Protein AF-A0A9E1K8V0-F1 (afdb_monomer_lite)

Radius of gyration: 12.75 Å; chains: 1; bounding box: 36×26×30 Å

Sequence (101 aa):
MRSSILVRNKGNHLLIDTSTDLRQQCLTNNITHINQVLYTHHHADHLHGIDELRSFNHFNNIVIPCYGNKDTIHEIKEKFNYIFSASTQVGGGLPRLALHI

Secondary structure (DSSP, 8-state):
----EEEEETTEEEEE---TTHHHHHHHTT-----EEE-S---HHHHTTGGGHHHHHHHHT-PEEEE--HHHHHHHHHHTHHHH-TTS-SSS----EEEE-

pLDDT: mean 92.22, std 9.75, range [55.0, 98.56]

Foldseek 3Di:
DFDKDWDDDDLATEIEFQAPCNVVVCVVVVPQEHAEYEYAAQDRRRYVNQQVLLNNCVVVVDAHEYEYDPRRLVSCCVVVVLLVDPPRDDDDRRHRYDYDD

Structure (mmCIF, N/CA/C/O backbone):
data_AF-A0A9E1K8V0-F1
#
_entry.id   AF-A0A9E1K8V0-F1
#
loop_
_atom_site.group_PDB
_atom_site.id
_atom_site.type_symbol
_atom_site.label_atom_id
_atom_site.label_alt_id
_atom_site.label_comp_id
_atom_site.label_asym_id
_atom_site.label_entity_id
_atom_site.label_seq_id
_atom_site.pdbx_PDB_ins_code
_atom_site.Cartn_x
_atom_site.Cartn_y
_atom_site.Cartn_z
_atom_site.occupancy
_atom_site.B_iso_or_equiv
_atom_site.auth_seq_id
_atom_site.auth_comp_id
_atom_site.auth_asym_id
_atom_site.auth_atom_id
_atom_site.pdbx_PDB_model_num
ATOM 1 N N . MET A 1 1 ? -9.727 14.526 0.901 1.00 60.16 1 MET A N 1
ATOM 2 C CA . MET A 1 1 ? -9.287 13.155 1.205 1.00 60.16 1 MET A CA 1
ATOM 3 C C . MET A 1 1 ? -9.363 12.363 -0.084 1.00 60.16 1 MET A C 1
ATOM 5 O O . MET A 1 1 ? -10.392 12.447 -0.750 1.00 60.16 1 MET A O 1
ATOM 9 N N . ARG A 1 2 ? -8.279 11.712 -0.492 1.00 82.75 2 ARG A N 1
ATOM 10 C CA . ARG A 1 2 ? -8.239 10.876 -1.699 1.00 82.75 2 ARG A CA 1
ATOM 11 C C . ARG A 1 2 ? -8.959 9.545 -1.459 1.00 82.75 2 ARG A C 1
ATOM 13 O O . ARG A 1 2 ? -9.158 9.134 -0.314 1.00 82.75 2 ARG A O 1
ATOM 20 N N . SER A 1 3 ? -9.418 8.922 -2.542 1.00 81.62 3 SER A N 1
ATOM 21 C CA . SER A 1 3 ? -10.312 7.764 -2.475 1.00 81.62 3 SER A CA 1
ATOM 22 C C . SER A 1 3 ? -9.562 6.499 -2.061 1.00 81.62 3 SER A C 1
ATOM 24 O O . SER A 1 3 ? -8.548 6.154 -2.657 1.00 81.62 3 SER A O 1
ATOM 26 N N . SER A 1 4 ? -10.089 5.807 -1.055 1.00 88.56 4 SER A N 1
ATOM 27 C CA . SER A 1 4 ? -9.781 4.412 -0.741 1.00 88.56 4 SER A CA 1
ATOM 28 C C . SER A 1 4 ? -11.022 3.766 -0.129 1.00 88.56 4 SER A C 1
ATOM 30 O O . SER A 1 4 ? -11.897 4.455 0.410 1.00 88.56 4 SER A O 1
ATOM 32 N N . ILE A 1 5 ? -11.128 2.443 -0.229 1.00 95.19 5 ILE A N 1
ATOM 33 C CA . ILE A 1 5 ? -12.256 1.692 0.335 1.00 95.19 5 ILE A CA 1
ATOM 34 C C . ILE A 1 5 ? -11.714 0.498 1.111 1.00 95.19 5 ILE A C 1
ATOM 36 O O . ILE A 1 5 ? -10.922 -0.272 0.585 1.00 95.19 5 ILE A O 1
ATOM 40 N N . LEU A 1 6 ? -12.181 0.298 2.346 1.00 97.06 6 LEU A N 1
ATOM 41 C CA . LEU A 1 6 ? -11.930 -0.937 3.089 1.00 97.06 6 LEU A CA 1
ATOM 42 C C . LEU A 1 6 ? -13.179 -1.823 3.070 1.00 97.06 6 LEU A C 1
ATOM 44 O O . LEU A 1 6 ? -14.189 -1.497 3.697 1.00 97.06 6 LEU A O 1
ATOM 48 N N . VAL A 1 7 ? -13.083 -2.979 2.417 1.00 97.06 7 VAL A N 1
ATOM 49 C CA . VAL A 1 7 ? -14.118 -4.019 2.429 1.00 97.06 7 VAL A CA 1
ATOM 50 C C . VAL A 1 7 ? -13.761 -5.077 3.471 1.00 97.06 7 VAL A C 1
ATOM 52 O O . VAL A 1 7 ? -12.648 -5.603 3.488 1.00 97.06 7 VAL A O 1
ATOM 55 N N . ARG A 1 8 ? -14.715 -5.400 4.352 1.00 96.12 8 ARG A N 1
ATOM 56 C CA . ARG A 1 8 ? -14.531 -6.360 5.449 1.00 96.12 8 ARG A CA 1
ATOM 57 C C . ARG A 1 8 ? -15.480 -7.543 5.308 1.00 96.12 8 ARG A C 1
ATOM 59 O O . ARG A 1 8 ? -16.688 -7.351 5.213 1.00 96.12 8 ARG A O 1
ATOM 66 N N . ASN A 1 9 ? -14.943 -8.762 5.342 1.00 93.12 9 ASN A N 1
ATOM 67 C CA . ASN A 1 9 ? -15.740 -9.989 5.340 1.00 93.12 9 ASN A CA 1
ATOM 68 C C . ASN A 1 9 ? -15.025 -11.130 6.077 1.00 93.12 9 ASN A C 1
ATOM 70 O O . ASN A 1 9 ? -13.997 -11.611 5.607 1.00 93.12 9 ASN A O 1
ATOM 74 N N . LYS A 1 10 ? -15.588 -11.596 7.202 1.00 88.69 10 LYS A N 1
ATOM 75 C CA . LYS A 1 10 ? -15.122 -12.780 7.958 1.00 88.69 10 LYS A CA 1
ATOM 76 C C . LYS A 1 10 ? -13.589 -12.863 8.098 1.00 88.69 10 LYS A C 1
ATOM 78 O O . LYS A 1 10 ? -12.969 -13.820 7.650 1.00 88.69 10 LYS A O 1
ATOM 83 N N . GLY A 1 11 ? -12.975 -11.830 8.679 1.00 88.19 11 GLY A N 1
ATOM 84 C CA . GLY A 1 11 ? -11.519 -11.759 8.880 1.00 88.19 11 GLY A CA 1
ATOM 85 C C . GLY A 1 11 ? -10.709 -11.330 7.649 1.00 88.19 11 GLY A C 1
ATOM 86 O O . GLY A 1 11 ? -9.512 -11.085 7.765 1.00 88.19 11 GLY A O 1
ATOM 87 N N . ASN A 1 12 ? -11.337 -11.160 6.483 1.00 93.62 12 ASN A N 1
ATOM 88 C CA . ASN A 1 12 ? -10.716 -10.542 5.312 1.00 93.62 12 ASN A CA 1
ATOM 89 C C . ASN A 1 12 ? -10.922 -9.031 5.336 1.00 93.62 12 ASN A C 1
ATOM 91 O O . ASN A 1 12 ? -12.038 -8.555 5.550 1.00 93.62 12 ASN A O 1
ATOM 95 N N . HIS A 1 13 ? -9.834 -8.300 5.121 1.00 97.12 13 HIS A N 1
ATOM 96 C CA . HIS A 1 13 ? -9.755 -6.848 5.140 1.00 97.12 13 HIS A CA 1
ATOM 97 C C . HIS A 1 13 ? -9.052 -6.411 3.856 1.00 97.12 13 HIS A C 1
ATOM 99 O O . HIS A 1 13 ? -7.825 -6.283 3.817 1.00 97.12 13 HIS A O 1
ATOM 105 N N . LEU A 1 14 ? -9.856 -6.238 2.807 1.00 97.69 14 LEU A N 1
ATOM 106 C CA . LEU A 1 14 ? -9.399 -5.825 1.489 1.00 97.69 14 LEU A CA 1
ATOM 107 C C . LEU A 1 14 ? -9.417 -4.302 1.411 1.00 97.69 14 LEU A C 1
ATOM 10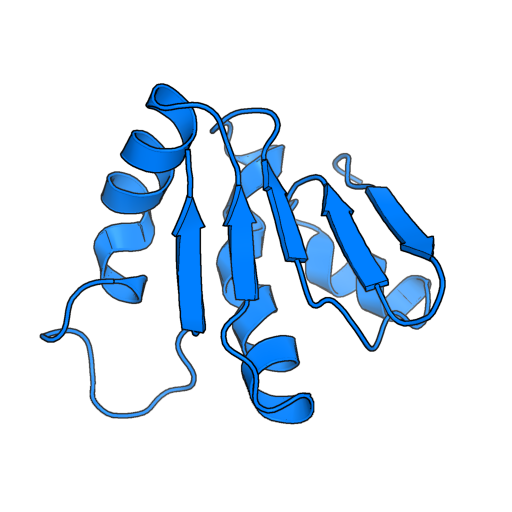9 O O . LEU A 1 14 ? -10.488 -3.691 1.451 1.00 97.69 14 LEU A O 1
ATOM 113 N N . LEU A 1 15 ? -8.238 -3.704 1.292 1.00 98.12 15 LEU A N 1
ATOM 114 C CA . LEU A 1 15 ? -8.097 -2.293 0.962 1.00 98.12 15 LEU A CA 1
ATOM 115 C C . LEU A 1 15 ? -8.122 -2.127 -0.561 1.00 98.12 15 LEU A C 1
ATOM 117 O O . LEU A 1 15 ? -7.405 -2.823 -1.271 1.00 98.12 15 LEU A O 1
ATOM 121 N N . ILE A 1 16 ? -8.922 -1.196 -1.058 1.00 98.06 16 ILE A N 1
ATOM 122 C CA . ILE A 1 16 ? -8.891 -0.739 -2.444 1.00 98.06 16 ILE A CA 1
ATOM 123 C C . ILE A 1 16 ? -8.128 0.582 -2.462 1.00 98.06 16 ILE A C 1
ATOM 125 O O . ILE A 1 16 ? -8.596 1.547 -1.854 1.00 98.06 16 ILE A O 1
ATOM 129 N N . ASP A 1 17 ? -6.990 0.586 -3.158 1.00 97.75 17 ASP A N 1
ATOM 130 C CA . ASP A 1 17 ? -6.020 1.680 -3.288 1.00 97.75 17 ASP A CA 1
ATOM 131 C C . ASP A 1 17 ? -5.349 2.144 -1.975 1.00 97.75 17 ASP A C 1
ATOM 133 O O . ASP A 1 17 ? -5.971 2.334 -0.928 1.00 97.75 17 ASP A O 1
ATOM 137 N N . THR A 1 18 ? -4.036 2.381 -2.030 1.00 97.19 18 THR A N 1
ATOM 138 C CA . THR A 1 18 ? -3.248 2.962 -0.930 1.00 97.19 18 THR A CA 1
ATOM 139 C C . THR A 1 18 ? -3.078 4.458 -1.148 1.00 97.19 18 THR A C 1
ATOM 141 O O . THR A 1 18 ? -2.026 4.923 -1.594 1.00 97.19 18 THR A O 1
ATOM 144 N N . SER A 1 19 ? -4.134 5.217 -0.848 1.00 94.00 19 SER A N 1
ATOM 145 C CA . SER A 1 19 ? -4.139 6.669 -1.047 1.00 94.00 19 SER A CA 1
ATOM 146 C C . SER A 1 19 ? -3.046 7.384 -0.243 1.00 94.00 19 SER A C 1
ATOM 148 O O . SER A 1 19 ? -2.616 6.899 0.804 1.00 94.00 19 SER A O 1
ATOM 150 N N . THR A 1 20 ? -2.640 8.584 -0.669 1.00 93.94 20 THR A N 1
ATOM 151 C CA . THR A 1 20 ? -1.687 9.428 0.087 1.00 93.94 20 THR A CA 1
ATOM 152 C C . THR A 1 20 ? -2.139 9.723 1.517 1.00 93.94 20 THR A C 1
ATOM 154 O O . THR A 1 20 ? -1.316 10.000 2.384 1.00 93.94 20 THR A O 1
ATOM 157 N N . ASP A 1 21 ? -3.444 9.645 1.773 1.00 94.75 21 ASP A N 1
ATOM 158 C CA . ASP A 1 21 ? -4.038 9.960 3.066 1.00 94.75 21 ASP A CA 1
ATOM 159 C C . ASP A 1 21 ? -4.183 8.710 3.954 1.00 94.75 21 ASP A C 1
ATOM 161 O O . ASP A 1 21 ? -4.695 8.835 5.069 1.00 94.75 21 ASP A O 1
ATOM 165 N N . LEU A 1 22 ? -3.759 7.516 3.491 1.00 95.75 22 LEU A N 1
ATOM 166 C CA . LEU A 1 22 ? -4.057 6.195 4.080 1.00 95.75 22 LEU A CA 1
ATOM 167 C C . LEU A 1 22 ? -3.900 6.163 5.604 1.00 95.75 22 LEU A C 1
ATOM 169 O O . LEU A 1 22 ? -4.807 5.725 6.312 1.00 95.75 22 LEU A O 1
ATOM 173 N N . ARG A 1 23 ? -2.788 6.694 6.122 1.00 95.25 23 ARG A N 1
ATOM 174 C CA . ARG A 1 23 ? -2.532 6.789 7.565 1.00 95.25 23 ARG A CA 1
ATOM 175 C C . ARG A 1 23 ? -3.667 7.489 8.306 1.00 95.25 23 ARG A C 1
ATOM 177 O O . ARG A 1 23 ? -4.186 6.962 9.289 1.00 95.25 23 ARG A O 1
ATOM 184 N N . GLN A 1 24 ? -4.050 8.675 7.841 1.00 96.06 24 GLN A N 1
ATOM 185 C CA . GLN A 1 24 ? -5.115 9.459 8.452 1.00 96.06 24 GLN A CA 1
ATOM 186 C C . GLN A 1 24 ? -6.454 8.727 8.338 1.00 96.06 24 GLN A C 1
ATOM 188 O O . GLN A 1 24 ? -7.189 8.668 9.320 1.00 96.06 24 GLN A O 1
ATOM 193 N N . GLN A 1 25 ? -6.750 8.105 7.189 1.00 95.19 25 GLN A N 1
ATOM 194 C CA . GLN A 1 25 ? -7.994 7.341 7.008 1.00 95.19 25 GLN A CA 1
ATOM 195 C C . GLN A 1 25 ? -8.076 6.184 8.007 1.00 95.19 25 GLN A C 1
ATOM 197 O O . GLN A 1 25 ? -9.121 5.990 8.630 1.00 95.19 25 GLN A O 1
ATOM 202 N N . CYS A 1 26 ? -6.973 5.460 8.207 1.00 96.19 26 CYS A N 1
ATOM 203 C CA . CYS A 1 26 ? -6.902 4.356 9.155 1.00 96.19 26 CYS A CA 1
ATOM 204 C C . CYS A 1 26 ? -7.064 4.820 10.603 1.00 96.19 26 CYS A C 1
ATOM 206 O O . CYS A 1 26 ? -7.849 4.223 11.338 1.00 96.19 26 CYS A O 1
ATOM 208 N N . LEU A 1 27 ? -6.385 5.902 11.001 1.00 95.62 27 LEU A N 1
ATOM 209 C CA . LEU A 1 27 ? -6.493 6.459 12.352 1.00 95.62 27 LEU A CA 1
ATOM 210 C C . LEU A 1 27 ? -7.910 6.964 12.647 1.00 95.62 27 LEU A C 1
ATOM 212 O O . LEU A 1 27 ? -8.479 6.618 13.676 1.00 95.62 27 LEU A O 1
ATOM 216 N N . THR A 1 28 ? -8.512 7.726 11.731 1.00 96.81 28 THR A N 1
ATOM 217 C CA . THR A 1 28 ? -9.871 8.261 11.905 1.00 96.81 28 THR A CA 1
ATOM 218 C C . THR A 1 28 ? -10.929 7.157 11.986 1.00 96.81 28 THR A C 1
ATOM 220 O O . THR A 1 28 ? -11.912 7.309 12.706 1.00 96.81 28 THR A O 1
ATOM 223 N N . ASN A 1 29 ? -10.735 6.038 11.282 1.00 95.62 29 ASN A N 1
ATOM 224 C CA . ASN A 1 29 ? -11.705 4.938 11.227 1.00 95.62 29 ASN A CA 1
ATOM 225 C C . ASN A 1 29 ? -11.345 3.742 12.124 1.00 95.62 29 ASN A C 1
ATOM 227 O O . ASN A 1 29 ? -11.979 2.690 12.012 1.00 95.62 29 ASN A O 1
ATOM 231 N N . ASN A 1 30 ? -10.339 3.876 12.997 1.00 95.38 30 ASN A N 1
ATOM 232 C CA . ASN A 1 30 ? -9.831 2.801 13.858 1.00 95.38 30 ASN A CA 1
ATOM 233 C C . ASN A 1 30 ? -9.526 1.498 13.084 1.00 95.38 30 ASN A C 1
ATOM 235 O O . ASN A 1 30 ? -9.841 0.392 13.531 1.00 95.38 30 ASN A O 1
ATOM 239 N N . ILE A 1 31 ? -8.938 1.619 11.891 1.00 95.69 31 ILE A N 1
ATOM 240 C CA . ILE A 1 31 ? -8.555 0.475 11.057 1.00 95.69 31 ILE A CA 1
ATOM 241 C C . ILE A 1 31 ? -7.203 -0.045 11.538 1.00 95.69 31 ILE A C 1
ATOM 243 O O . ILE A 1 31 ? -6.172 0.594 11.351 1.00 95.69 31 ILE A O 1
ATOM 247 N N . THR A 1 32 ? -7.213 -1.237 12.127 1.00 94.25 32 THR A N 1
ATOM 248 C CA . THR A 1 32 ? -6.013 -1.904 12.660 1.00 94.25 32 THR A CA 1
ATOM 249 C C . THR A 1 32 ? -5.575 -3.111 11.833 1.00 94.25 32 THR A C 1
ATOM 251 O O . THR A 1 32 ? -4.482 -3.631 12.026 1.00 94.25 32 THR A O 1
ATOM 254 N N . HIS A 1 33 ? -6.405 -3.549 10.884 1.00 94.94 33 HIS A N 1
ATOM 255 C CA . HIS A 1 33 ? -6.166 -4.748 10.086 1.00 94.94 33 HIS A CA 1
ATOM 256 C C . HIS A 1 33 ? -6.436 -4.481 8.608 1.00 94.94 33 HIS A C 1
ATOM 258 O O . HIS A 1 33 ? -7.526 -4.038 8.237 1.00 94.94 33 HIS A O 1
ATOM 264 N N . ILE A 1 34 ? -5.435 -4.800 7.790 1.00 97.00 34 ILE A N 1
ATOM 265 C CA . ILE A 1 34 ? -5.467 -4.878 6.330 1.00 97.00 34 ILE A CA 1
ATOM 266 C C . ILE A 1 34 ? -4.634 -6.104 5.980 1.00 97.00 34 ILE A C 1
ATOM 268 O O . ILE A 1 34 ? -3.513 -6.234 6.474 1.00 97.00 34 ILE A O 1
ATOM 272 N N . ASN A 1 35 ? -5.191 -7.018 5.191 1.00 96.06 35 ASN A N 1
ATOM 273 C CA . ASN A 1 35 ? -4.492 -8.245 4.811 1.00 96.06 35 ASN A CA 1
ATOM 274 C C . ASN A 1 35 ? -4.441 -8.486 3.309 1.00 96.06 35 ASN A C 1
ATOM 276 O O . ASN A 1 35 ? -3.752 -9.409 2.899 1.00 96.06 35 ASN A O 1
ATOM 280 N N . GLN A 1 36 ? -5.118 -7.670 2.501 1.00 97.88 36 GLN A N 1
ATOM 281 C CA . GLN A 1 36 ? -5.052 -7.715 1.042 1.00 97.88 36 GLN A CA 1
ATOM 282 C C . GLN A 1 36 ? -5.233 -6.301 0.486 1.00 97.88 36 GLN A C 1
ATOM 284 O O . GLN A 1 36 ? -5.933 -5.485 1.095 1.00 97.88 36 GLN A O 1
ATOM 289 N N . VAL A 1 37 ? -4.637 -6.023 -0.672 1.00 98.38 37 VAL A N 1
ATOM 290 C CA . VAL A 1 37 ? -4.803 -4.749 -1.383 1.00 98.38 37 VAL A CA 1
ATOM 291 C C . VAL A 1 37 ? -5.187 -5.008 -2.832 1.00 98.38 37 VAL A C 1
ATOM 293 O O . VAL A 1 37 ? -4.569 -5.839 -3.488 1.00 98.38 37 VAL A O 1
ATOM 296 N N . LEU A 1 38 ? -6.176 -4.284 -3.342 1.00 98.38 38 LEU A N 1
ATOM 297 C CA . LEU A 1 38 ? -6.517 -4.227 -4.759 1.00 98.38 38 LEU A CA 1
ATOM 298 C C . LEU A 1 38 ? -6.264 -2.810 -5.271 1.00 98.38 38 LEU A C 1
ATOM 300 O O . LEU A 1 38 ? -6.838 -1.855 -4.754 1.00 98.38 38 LEU A O 1
ATOM 304 N N . TYR A 1 39 ? -5.430 -2.684 -6.294 1.00 98.19 39 TYR A N 1
ATOM 305 C CA . TYR A 1 39 ? -5.169 -1.423 -6.970 1.00 98.19 39 TYR A CA 1
ATOM 306 C C . TYR A 1 39 ? -6.056 -1.272 -8.198 1.00 98.19 39 TYR A C 1
ATOM 308 O O . TYR A 1 39 ? -6.126 -2.166 -9.044 1.00 98.19 39 TYR A O 1
ATOM 316 N N . THR A 1 40 ? -6.709 -0.119 -8.310 1.00 97.12 40 THR A N 1
ATOM 317 C CA . THR A 1 40 ? -7.532 0.224 -9.472 1.00 97.12 40 THR A CA 1
ATOM 318 C C . THR A 1 40 ? -6.668 0.671 -10.651 1.00 97.12 40 THR A C 1
ATOM 320 O O . THR A 1 40 ? -6.889 0.222 -11.774 1.00 97.12 40 THR A O 1
ATOM 323 N N . HIS A 1 41 ? -5.681 1.537 -10.398 1.00 96.44 41 HIS A N 1
ATOM 324 C CA . HIS A 1 41 ? -4.695 2.031 -11.363 1.00 96.44 41 HIS A CA 1
ATOM 325 C C . HIS A 1 41 ? -3.487 2.676 -10.648 1.00 96.44 41 HIS A C 1
ATOM 327 O O . HIS A 1 41 ? -3.488 2.850 -9.433 1.00 96.44 41 HIS A O 1
ATOM 333 N N . HIS A 1 42 ? -2.439 3.042 -11.393 1.00 95.00 42 HIS A N 1
ATOM 334 C CA . HIS A 1 42 ? -1.125 3.441 -10.855 1.00 95.00 42 HIS A CA 1
ATOM 335 C C . HIS A 1 42 ? -0.923 4.952 -10.622 1.00 95.00 42 HIS A C 1
ATOM 337 O O . HIS A 1 42 ? 0.221 5.419 -10.519 1.00 95.00 42 HIS A O 1
ATOM 343 N N . HIS A 1 43 ? -1.998 5.742 -10.586 1.00 95.56 43 HIS A N 1
ATOM 344 C CA . HIS A 1 43 ? -1.885 7.171 -10.301 1.00 95.56 43 HIS A CA 1
ATOM 345 C C . HIS A 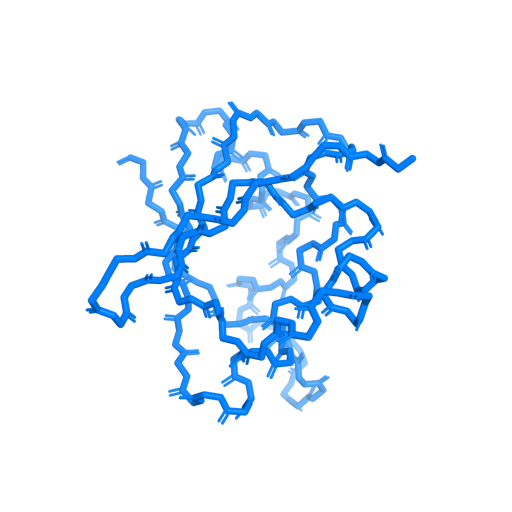1 43 ? -1.485 7.422 -8.845 1.00 95.56 43 HIS A C 1
ATOM 347 O O . HIS A 1 43 ? -1.804 6.657 -7.934 1.00 95.56 43 HIS A O 1
ATOM 353 N N . ALA A 1 44 ? -0.765 8.524 -8.633 1.00 92.31 44 ALA A N 1
ATOM 354 C CA . ALA A 1 44 ? -0.141 8.842 -7.355 1.00 92.31 44 ALA A CA 1
ATOM 355 C C . ALA A 1 44 ? -1.136 8.877 -6.186 1.00 92.31 44 ALA A C 1
ATOM 357 O O . ALA A 1 44 ? -0.835 8.392 -5.097 1.00 92.31 44 ALA A O 1
ATOM 358 N N . ASP A 1 45 ? -2.340 9.396 -6.408 1.00 92.12 45 ASP A N 1
ATOM 359 C CA . ASP A 1 45 ? -3.371 9.523 -5.384 1.00 92.12 45 ASP A CA 1
ATOM 360 C C . ASP A 1 45 ? -4.027 8.202 -4.966 1.00 92.12 45 ASP A C 1
ATOM 362 O O . ASP A 1 45 ? -4.664 8.167 -3.914 1.00 92.12 45 ASP A O 1
ATOM 366 N N . HIS A 1 46 ? -3.803 7.125 -5.721 1.00 94.50 46 HIS A N 1
ATOM 367 C CA . HIS A 1 46 ? -4.245 5.761 -5.415 1.00 94.50 46 HIS A CA 1
ATOM 368 C C . HIS A 1 46 ? -3.117 4.869 -4.875 1.00 94.50 46 HIS A C 1
ATOM 370 O O . HIS A 1 46 ? -3.374 3.775 -4.376 1.00 94.50 46 HIS A O 1
ATOM 376 N N . LEU A 1 47 ? -1.864 5.319 -4.972 1.00 94.56 47 LEU A N 1
ATOM 377 C CA . LEU A 1 47 ? -0.706 4.449 -4.785 1.00 94.56 47 LEU A CA 1
ATOM 378 C C . LEU A 1 47 ? 0.314 4.961 -3.759 1.00 94.56 47 LEU A C 1
ATOM 380 O O . LEU A 1 47 ? 0.906 4.160 -3.043 1.00 94.56 47 LEU A O 1
ATOM 384 N N . HIS A 1 48 ? 0.523 6.271 -3.631 1.00 95.12 48 HIS A N 1
ATOM 385 C CA . HIS A 1 48 ? 1.656 6.817 -2.867 1.00 95.12 48 HIS A CA 1
ATOM 386 C C . HIS A 1 48 ? 1.562 6.654 -1.337 1.00 95.12 48 HIS A C 1
ATOM 388 O O . HIS A 1 48 ? 2.492 7.029 -0.632 1.00 95.12 48 HIS A O 1
ATOM 394 N N . GLY A 1 49 ? 0.484 6.075 -0.801 1.00 95.88 49 GLY A N 1
ATOM 395 C CA . GLY A 1 49 ? 0.410 5.629 0.594 1.00 95.88 49 GLY A CA 1
ATOM 396 C C . GLY A 1 49 ? 0.951 4.219 0.846 1.00 95.88 49 GLY A C 1
ATOM 397 O O . GLY A 1 49 ? 0.819 3.725 1.964 1.00 95.88 49 GLY A O 1
ATOM 398 N N . ILE A 1 50 ? 1.510 3.543 -0.165 1.00 96.69 50 ILE A N 1
ATOM 399 C CA . ILE A 1 50 ? 1.932 2.131 -0.100 1.00 96.69 50 ILE A CA 1
ATOM 400 C C . ILE A 1 50 ? 2.893 1.824 1.058 1.00 96.69 50 ILE A C 1
ATOM 402 O O . ILE A 1 50 ? 2.797 0.756 1.662 1.00 96.69 50 ILE A O 1
ATOM 406 N N . ASP A 1 51 ? 3.756 2.768 1.443 1.00 95.56 51 ASP A N 1
ATOM 407 C CA . ASP A 1 51 ? 4.674 2.583 2.568 1.00 95.56 51 ASP A CA 1
ATOM 408 C C . ASP A 1 51 ? 3.954 2.372 3.899 1.00 95.56 51 ASP A C 1
ATOM 410 O O . ASP A 1 51 ? 4.486 1.698 4.783 1.00 95.56 51 ASP A O 1
ATOM 414 N N . GLU A 1 52 ? 2.745 2.910 4.080 1.00 95.69 52 GLU A N 1
ATOM 415 C CA . GLU A 1 52 ? 1.982 2.748 5.324 1.00 95.69 52 GLU A CA 1
ATOM 416 C C . GLU A 1 52 ? 1.569 1.285 5.566 1.00 95.69 52 GLU A C 1
ATOM 418 O O . GLU A 1 52 ? 1.302 0.898 6.707 1.00 95.69 52 GLU A O 1
ATOM 423 N N . LEU A 1 53 ? 1.616 0.428 4.534 1.00 96.62 53 LEU A N 1
ATOM 424 C CA . LEU A 1 53 ? 1.392 -1.013 4.673 1.00 96.62 53 LEU A CA 1
ATOM 425 C C . LEU A 1 53 ? 2.411 -1.689 5.603 1.00 96.62 53 LEU A C 1
ATOM 427 O O . LEU A 1 53 ? 2.069 -2.681 6.252 1.00 96.62 53 LEU A O 1
ATOM 431 N N . ARG A 1 54 ? 3.612 -1.113 5.769 1.00 94.88 54 ARG A N 1
ATOM 432 C CA . ARG A 1 54 ? 4.654 -1.641 6.667 1.00 94.88 54 ARG A CA 1
ATOM 433 C C . ARG A 1 54 ? 4.180 -1.833 8.105 1.00 94.88 54 ARG A C 1
ATOM 435 O O . ARG A 1 54 ? 4.574 -2.792 8.766 1.00 94.88 54 ARG A O 1
ATOM 442 N N . SER A 1 55 ? 3.315 -0.943 8.599 1.00 94.06 55 SER A N 1
ATOM 443 C CA . SER A 1 55 ? 2.782 -1.039 9.959 1.00 94.06 55 SER A CA 1
ATOM 444 C C . SER A 1 55 ? 1.874 -2.256 10.100 1.00 94.06 55 SER A C 1
ATOM 446 O O . SER A 1 55 ? 2.004 -3.004 11.065 1.00 94.06 55 SER A O 1
ATOM 448 N N . PHE A 1 56 ? 1.022 -2.517 9.108 1.00 95.56 56 PHE A N 1
ATOM 449 C CA . PHE A 1 56 ? 0.183 -3.714 9.085 1.00 95.56 56 PHE A CA 1
ATOM 450 C C . PHE A 1 56 ? 1.022 -4.984 8.922 1.00 95.56 56 PHE A C 1
ATOM 452 O O . PHE A 1 56 ? 0.754 -5.972 9.602 1.00 95.56 56 PHE A O 1
ATOM 459 N N . ASN A 1 57 ? 2.078 -4.952 8.100 1.00 94.69 57 ASN A N 1
ATOM 460 C CA . ASN A 1 57 ? 3.027 -6.061 8.013 1.00 94.69 57 ASN A CA 1
ATOM 461 C C . ASN A 1 57 ? 3.656 -6.380 9.374 1.00 94.69 57 ASN A C 1
ATOM 463 O O . ASN A 1 57 ? 3.761 -7.551 9.729 1.00 94.69 57 ASN A O 1
ATOM 467 N N . HIS A 1 58 ? 4.071 -5.353 10.123 1.00 92.62 58 HIS A N 1
ATOM 468 C CA . HIS A 1 58 ? 4.725 -5.509 11.420 1.00 92.62 58 HIS A CA 1
ATOM 469 C C . HIS A 1 58 ? 3.767 -6.030 12.497 1.00 92.62 58 HIS A C 1
ATOM 471 O O . HIS A 1 58 ? 4.050 -7.053 13.112 1.00 92.62 58 HIS A O 1
ATOM 477 N N . PHE A 1 59 ? 2.623 -5.368 12.698 1.00 91.75 59 PHE A N 1
ATOM 478 C CA . PHE A 1 59 ? 1.686 -5.730 13.767 1.00 91.75 59 PHE A CA 1
ATOM 479 C C . PHE A 1 59 ? 0.966 -7.055 13.512 1.00 91.75 59 PHE A C 1
ATOM 481 O O . PHE A 1 59 ? 0.723 -7.801 14.456 1.00 91.75 59 PHE A O 1
ATOM 488 N N . ASN A 1 60 ? 0.667 -7.373 12.249 1.00 91.00 60 ASN A N 1
ATOM 489 C CA . ASN A 1 60 ? -0.065 -8.593 11.907 1.00 91.00 60 ASN A CA 1
ATOM 490 C C . ASN A 1 60 ? 0.872 -9.746 11.509 1.00 91.00 60 ASN A C 1
ATOM 492 O O . ASN A 1 60 ? 0.409 -10.864 11.314 1.00 91.00 60 ASN A O 1
ATOM 496 N N . ASN A 1 61 ? 2.181 -9.487 11.386 1.00 92.62 61 ASN A N 1
ATOM 497 C CA . ASN A 1 61 ? 3.205 -10.434 10.937 1.00 92.62 61 ASN A CA 1
ATOM 498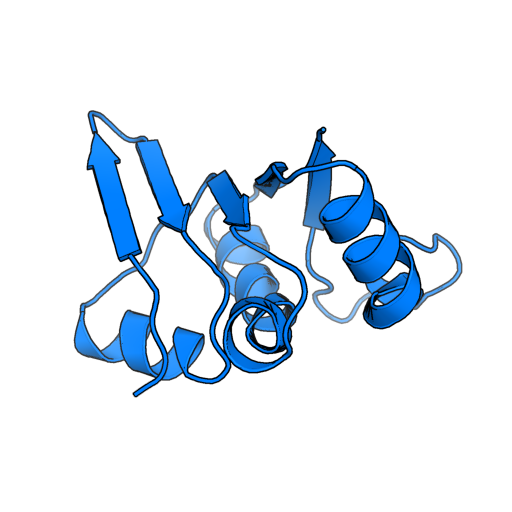 C C . ASN A 1 61 ? 2.846 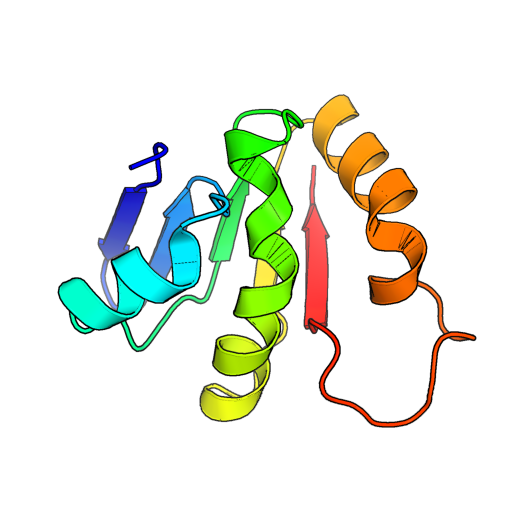-11.169 9.628 1.00 92.62 61 ASN A C 1
ATOM 500 O O . ASN A 1 61 ? 2.981 -12.388 9.513 1.00 92.62 61 ASN A O 1
ATOM 504 N N . ILE A 1 62 ? 2.397 -10.415 8.624 1.00 94.19 62 ILE A N 1
ATOM 505 C CA . ILE A 1 62 ? 1.972 -10.945 7.320 1.00 94.19 62 ILE A CA 1
ATOM 506 C C . ILE A 1 62 ? 2.748 -10.322 6.160 1.00 94.19 62 ILE A C 1
ATOM 508 O O . ILE A 1 62 ? 3.210 -9.180 6.233 1.00 94.19 62 ILE A O 1
ATOM 512 N N . VAL A 1 63 ? 2.827 -11.066 5.056 1.00 96.00 63 VAL A N 1
ATOM 513 C CA . VAL A 1 63 ? 3.076 -10.512 3.719 1.00 96.00 63 VAL A CA 1
ATOM 514 C C . VAL A 1 63 ? 1.715 -10.180 3.116 1.00 96.00 63 VAL A C 1
ATOM 516 O O . VAL A 1 63 ? 0.832 -11.034 3.113 1.00 96.00 63 VAL A O 1
ATOM 519 N N . ILE A 1 64 ? 1.525 -8.949 2.647 1.00 97.88 64 ILE A N 1
ATOM 520 C CA . ILE A 1 64 ? 0.239 -8.498 2.105 1.00 97.88 64 ILE A CA 1
ATOM 521 C C . ILE A 1 64 ? 0.229 -8.759 0.591 1.00 97.88 64 ILE A C 1
ATOM 523 O O . ILE A 1 64 ? 1.057 -8.180 -0.115 1.00 97.88 64 ILE A O 1
ATOM 527 N N . PRO A 1 65 ? -0.664 -9.616 0.063 1.00 98.12 65 PRO A N 1
ATOM 528 C CA . PRO A 1 65 ? -0.880 -9.721 -1.371 1.00 98.12 65 PRO A CA 1
ATOM 529 C C . PRO A 1 65 ? -1.528 -8.441 -1.915 1.00 98.12 65 PRO A C 1
ATOM 531 O O . PRO A 1 65 ? -2.518 -7.935 -1.376 1.00 98.12 65 PRO A O 1
ATOM 534 N N . CYS A 1 66 ? -0.959 -7.943 -3.004 1.00 98.38 66 CYS A N 1
ATOM 535 C CA . CYS A 1 66 ? -1.383 -6.770 -3.747 1.00 98.38 66 CYS A CA 1
ATOM 536 C C . CYS A 1 66 ? -1.759 -7.194 -5.166 1.00 98.38 66 CYS A C 1
ATOM 538 O O . CYS A 1 66 ? -0.927 -7.734 -5.895 1.00 98.38 66 CYS A O 1
ATOM 540 N N . TYR A 1 67 ? -2.998 -6.924 -5.550 1.00 98.56 67 TYR A N 1
ATOM 541 C CA . TYR A 1 67 ? -3.568 -7.272 -6.844 1.00 98.56 67 TYR A CA 1
ATOM 542 C C . TYR A 1 67 ? -3.736 -6.021 -7.701 1.00 98.56 67 TYR A C 1
ATOM 544 O O . TYR A 1 67 ? -4.022 -4.942 -7.183 1.00 98.56 67 TYR A O 1
ATOM 552 N N . GLY A 1 68 ? -3.602 -6.160 -9.012 1.00 98.25 68 GLY A N 1
ATOM 553 C CA . GLY A 1 68 ? -3.851 -5.090 -9.971 1.00 98.25 68 GLY A CA 1
ATOM 554 C C . GLY A 1 68 ? -3.648 -5.598 -11.390 1.00 98.25 68 GLY A C 1
ATOM 555 O O . GLY A 1 68 ? -3.092 -6.670 -11.595 1.00 98.25 68 GLY A O 1
ATOM 556 N N . ASN A 1 69 ? -4.071 -4.833 -12.395 1.00 98.25 69 ASN A N 1
ATOM 557 C CA . ASN A 1 69 ? -3.778 -5.219 -13.774 1.00 98.25 69 ASN A CA 1
ATOM 558 C C . ASN A 1 69 ? -2.261 -5.169 -14.064 1.00 98.25 69 ASN A C 1
ATOM 560 O O . ASN A 1 69 ? -1.472 -4.597 -13.305 1.00 98.25 69 ASN A O 1
ATOM 564 N N . LYS A 1 70 ? -1.854 -5.744 -15.201 1.00 98.31 70 LYS A N 1
ATOM 565 C CA . LYS A 1 70 ? -0.444 -5.837 -15.608 1.00 98.31 70 LYS A CA 1
ATOM 566 C C . LYS A 1 70 ? 0.280 -4.486 -15.579 1.00 98.31 70 LYS A C 1
ATOM 568 O O . LYS A 1 70 ? 1.382 -4.412 -15.040 1.00 98.31 70 LYS A O 1
ATOM 573 N N . ASP A 1 71 ? -0.345 -3.442 -16.119 1.00 98.00 71 ASP A N 1
ATOM 574 C CA . ASP A 1 71 ? 0.252 -2.103 -16.195 1.00 98.00 71 ASP A CA 1
ATOM 575 C C . ASP A 1 71 ? 0.453 -1.508 -14.799 1.00 98.00 71 ASP A C 1
ATOM 577 O O . ASP A 1 71 ? 1.508 -0.963 -14.491 1.00 98.00 71 ASP A O 1
ATOM 581 N N . THR A 1 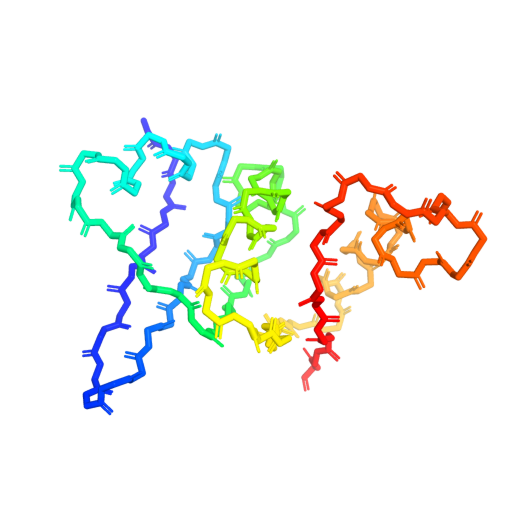72 ? -0.527 -1.681 -13.912 1.00 98.00 72 THR A N 1
ATOM 582 C CA . THR A 1 72 ? -0.451 -1.181 -12.537 1.00 98.00 72 THR A CA 1
ATOM 583 C C . THR A 1 72 ? 0.624 -1.898 -11.737 1.00 98.00 72 THR A C 1
ATOM 585 O O . THR A 1 72 ? 1.423 -1.249 -11.070 1.00 98.00 72 THR A O 1
ATOM 588 N N . ILE A 1 73 ? 0.699 -3.226 -11.830 1.00 98.12 73 ILE A N 1
ATOM 589 C CA . ILE A 1 73 ? 1.723 -4.011 -11.131 1.00 98.12 73 ILE A CA 1
ATOM 590 C C . ILE A 1 73 ? 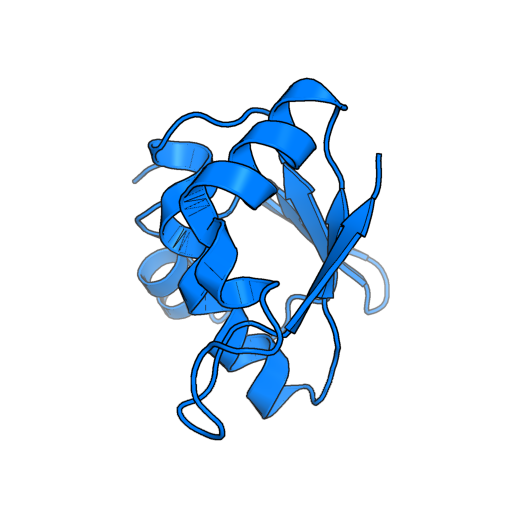3.129 -3.685 -11.646 1.00 98.12 73 ILE A C 1
ATOM 592 O O . ILE A 1 73 ? 4.064 -3.593 -10.847 1.00 98.12 73 ILE A O 1
ATOM 596 N N . HIS A 1 74 ? 3.285 -3.477 -12.956 1.00 97.62 74 HIS A N 1
ATOM 597 C CA . HIS A 1 74 ? 4.550 -3.032 -13.534 1.00 97.62 74 HIS A CA 1
ATOM 598 C C . HIS A 1 74 ? 4.976 -1.676 -12.957 1.00 97.62 74 HIS A C 1
ATOM 600 O O . HIS A 1 74 ? 6.071 -1.562 -12.412 1.00 97.62 74 HIS A O 1
ATOM 606 N N . GLU A 1 75 ? 4.080 -0.690 -12.973 1.00 97.56 75 GLU A N 1
ATOM 607 C CA . GLU A 1 75 ? 4.329 0.650 -12.434 1.00 97.56 75 GLU A CA 1
ATOM 608 C C . GLU A 1 75 ? 4.644 0.647 -10.933 1.00 97.56 75 GLU A C 1
ATOM 610 O O . GLU A 1 75 ? 5.534 1.370 -10.488 1.00 97.56 75 GLU A O 1
ATOM 615 N N . ILE A 1 76 ? 3.963 -0.191 -10.144 1.00 97.19 76 ILE A N 1
ATOM 616 C CA . ILE A 1 76 ? 4.263 -0.372 -8.716 1.00 97.19 76 ILE A CA 1
ATOM 617 C C . ILE A 1 76 ? 5.691 -0.885 -8.535 1.00 97.19 76 ILE A C 1
ATOM 619 O O . ILE A 1 76 ? 6.436 -0.368 -7.700 1.00 97.19 76 ILE A O 1
ATOM 623 N N . LYS A 1 77 ? 6.086 -1.889 -9.322 1.00 95.69 77 LYS A N 1
ATOM 624 C CA . LYS A 1 77 ? 7.421 -2.479 -9.238 1.00 95.69 77 LYS A CA 1
ATOM 625 C C . LYS A 1 77 ? 8.514 -1.489 -9.640 1.00 95.69 77 LYS A C 1
ATOM 627 O O . LYS A 1 77 ? 9.556 -1.481 -8.994 1.00 95.69 77 LYS A O 1
ATOM 632 N N . GLU A 1 78 ? 8.280 -0.660 -10.656 1.00 95.62 78 GLU A N 1
ATOM 633 C CA . GLU A 1 78 ? 9.239 0.358 -11.105 1.00 95.62 78 GLU A CA 1
ATOM 634 C C . GLU A 1 78 ? 9.364 1.508 -10.094 1.00 95.62 78 GLU A C 1
ATOM 636 O O . GLU A 1 78 ? 10.466 1.821 -9.641 1.00 95.62 78 GLU A O 1
ATOM 641 N N . LYS A 1 79 ? 8.237 2.105 -9.678 1.00 94.81 79 LYS A N 1
ATOM 642 C CA . LYS A 1 79 ? 8.211 3.269 -8.772 1.00 94.81 79 LYS A CA 1
ATOM 643 C C . LYS A 1 79 ? 8.681 2.941 -7.359 1.00 94.81 79 LYS A C 1
ATOM 645 O O . LYS A 1 79 ? 9.350 3.757 -6.731 1.00 94.81 79 LYS A O 1
ATOM 650 N N . PHE A 1 80 ? 8.339 1.752 -6.867 1.00 94.94 80 PHE A N 1
ATOM 651 C CA . PHE A 1 80 ? 8.653 1.303 -5.511 1.00 94.94 80 PHE A CA 1
ATOM 652 C C . PHE A 1 80 ? 9.627 0.124 -5.521 1.00 94.94 80 PHE A C 1
ATOM 654 O O . PHE A 1 80 ? 9.547 -0.770 -4.679 1.00 94.94 80 PHE A O 1
ATOM 661 N N . ASN A 1 81 ? 10.566 0.113 -6.475 1.00 93.69 81 ASN A N 1
ATOM 662 C CA . ASN A 1 81 ? 11.540 -0.969 -6.648 1.00 93.69 81 ASN A CA 1
ATOM 663 C C . ASN A 1 81 ? 12.302 -1.322 -5.359 1.00 93.69 81 ASN A C 1
ATOM 665 O O . ASN A 1 81 ? 12.654 -2.482 -5.143 1.00 93.69 81 ASN A O 1
ATOM 669 N N . TYR A 1 82 ? 12.489 -0.349 -4.468 1.00 91.44 82 TYR A N 1
ATOM 670 C CA . TYR A 1 82 ? 13.194 -0.500 -3.206 1.00 91.44 82 TYR A CA 1
ATOM 671 C C . TYR A 1 82 ? 12.462 -1.449 -2.246 1.00 91.44 82 TYR A C 1
ATOM 673 O O . TYR A 1 82 ? 13.127 -2.118 -1.462 1.00 91.44 82 TYR A O 1
ATOM 681 N N . ILE A 1 83 ? 11.129 -1.570 -2.348 1.00 92.88 83 ILE A N 1
ATOM 682 C CA . ILE A 1 83 ? 10.314 -2.530 -1.584 1.00 92.88 83 ILE A CA 1
ATOM 683 C C . ILE A 1 83 ? 10.637 -3.972 -2.004 1.00 92.88 83 ILE A C 1
ATOM 685 O O . ILE A 1 83 ? 10.588 -4.890 -1.187 1.00 92.88 83 ILE A O 1
ATOM 689 N N . PHE A 1 84 ? 10.970 -4.181 -3.280 1.00 89.62 84 PHE A N 1
ATOM 690 C CA . PHE A 1 84 ? 11.114 -5.511 -3.884 1.00 89.62 84 PHE A CA 1
ATOM 691 C C . PHE A 1 84 ? 12.568 -5.934 -4.114 1.00 89.62 84 PHE A C 1
ATOM 693 O O . PHE A 1 84 ? 12.831 -7.106 -4.386 1.00 89.62 84 PHE A O 1
ATOM 700 N N . SER A 1 85 ? 13.517 -5.001 -4.045 1.00 84.62 85 SER A N 1
ATOM 701 C CA . SER A 1 85 ? 14.928 -5.287 -4.285 1.00 84.62 85 SER A CA 1
ATOM 702 C C . SER A 1 85 ? 15.611 -5.835 -3.033 1.00 84.62 85 SER A C 1
ATOM 704 O O . SER A 1 85 ? 15.648 -5.184 -1.992 1.00 84.62 85 SER A O 1
ATOM 706 N N . ALA A 1 86 ? 16.241 -7.006 -3.161 1.00 65.69 86 ALA A N 1
ATOM 707 C CA . ALA A 1 86 ? 16.998 -7.651 -2.085 1.00 65.69 86 ALA A CA 1
ATOM 708 C C . ALA A 1 86 ? 18.246 -6.859 -1.639 1.00 65.69 86 ALA A C 1
ATOM 710 O O . ALA A 1 86 ? 18.805 -7.144 -0.582 1.00 65.69 86 ALA A O 1
ATOM 711 N N . SER A 1 87 ? 18.693 -5.880 -2.435 1.00 66.25 87 SER A N 1
ATOM 712 C CA . SER A 1 87 ? 19.825 -5.002 -2.108 1.00 66.25 87 SER A CA 1
ATOM 713 C C . SER A 1 87 ? 19.439 -3.798 -1.242 1.00 66.25 87 SER A C 1
ATOM 715 O O . SER A 1 87 ? 20.322 -3.103 -0.736 1.00 66.25 87 SER A O 1
ATOM 717 N N . THR A 1 88 ? 18.142 -3.542 -1.052 1.00 61.69 88 THR A N 1
ATOM 718 C CA . THR A 1 88 ? 17.653 -2.404 -0.276 1.00 61.69 88 THR A CA 1
ATOM 719 C C . THR A 1 88 ? 17.617 -2.770 1.204 1.00 61.69 88 THR A C 1
ATOM 721 O O . THR A 1 88 ? 16.709 -3.451 1.659 1.00 61.69 88 THR A O 1
ATOM 724 N N . GLN A 1 89 ? 18.627 -2.309 1.941 1.00 57.91 89 GLN A N 1
ATOM 725 C CA . GLN A 1 89 ? 18.647 -2.118 3.397 1.00 57.91 89 GLN A CA 1
ATOM 726 C C . GLN A 1 89 ? 18.100 -3.272 4.276 1.00 57.91 89 GLN A C 1
ATOM 728 O O . GLN A 1 89 ? 16.900 -3.480 4.445 1.00 57.91 89 GLN A O 1
ATOM 733 N N . VAL A 1 90 ? 19.009 -3.969 4.966 1.00 55.00 90 VAL A N 1
ATOM 734 C CA . VAL A 1 90 ? 18.651 -4.927 6.024 1.00 55.00 90 VAL A CA 1
ATOM 735 C C . VAL A 1 90 ? 18.224 -4.152 7.279 1.00 55.00 90 VAL A C 1
ATOM 737 O O . VAL A 1 90 ? 19.058 -3.597 7.989 1.00 55.00 90 VAL A O 1
ATOM 740 N N . GLY A 1 91 ? 16.916 -4.112 7.543 1.00 59.47 91 GLY A N 1
ATOM 741 C CA . GLY A 1 91 ? 16.313 -3.370 8.660 1.00 59.47 91 GLY A CA 1
ATOM 742 C C . GLY A 1 91 ? 15.701 -2.025 8.238 1.00 59.47 91 GLY A C 1
ATOM 743 O O . GLY A 1 91 ? 16.119 -1.424 7.259 1.00 59.47 91 GLY A O 1
ATOM 744 N N . GLY A 1 92 ? 14.679 -1.556 8.970 1.00 64.62 92 GLY A N 1
ATOM 745 C CA . GLY A 1 92 ? 13.988 -0.279 8.695 1.00 64.62 92 GLY A CA 1
ATOM 746 C C . GLY A 1 92 ? 12.470 -0.373 8.495 1.00 64.62 92 GLY A C 1
ATOM 747 O O . GLY A 1 92 ? 11.803 0.651 8.411 1.00 64.62 92 GLY A O 1
ATOM 748 N N . GLY A 1 93 ? 11.906 -1.586 8.477 1.00 79.12 93 GLY A N 1
ATOM 749 C CA . GLY A 1 93 ? 10.460 -1.778 8.351 1.00 79.12 93 GLY A CA 1
ATOM 750 C C . GLY A 1 93 ? 9.944 -1.471 6.947 1.00 79.12 93 GLY A C 1
ATOM 751 O O . GLY A 1 93 ? 8.991 -0.721 6.804 1.00 79.12 93 GLY A O 1
ATOM 752 N N . LEU A 1 94 ? 10.567 -2.032 5.909 1.00 90.81 94 LEU A N 1
ATOM 753 C CA . LEU A 1 94 ? 10.020 -1.969 4.553 1.00 90.81 94 LEU A CA 1
ATOM 754 C C . LEU A 1 94 ? 8.669 -2.706 4.474 1.00 90.81 94 LEU A C 1
ATOM 756 O O . LEU A 1 94 ? 8.476 -3.701 5.189 1.00 90.81 94 LEU A O 1
ATOM 760 N N . PRO A 1 95 ? 7.744 -2.266 3.601 1.00 94.00 95 PRO A N 1
ATOM 761 C CA . PRO A 1 95 ? 6.560 -3.048 3.282 1.00 94.00 95 PRO A CA 1
ATOM 762 C C . PRO A 1 95 ? 6.937 -4.460 2.818 1.00 94.00 95 PRO A C 1
ATOM 764 O O . PRO A 1 95 ? 7.892 -4.661 2.073 1.00 94.00 95 PRO A O 1
ATOM 767 N N . ARG A 1 96 ? 6.171 -5.458 3.258 1.00 94.56 96 ARG A N 1
ATOM 768 C CA . ARG A 1 96 ? 6.318 -6.857 2.835 1.00 94.56 96 ARG A CA 1
ATOM 769 C C . ARG A 1 96 ? 5.132 -7.209 1.954 1.00 94.56 96 ARG A C 1
ATOM 771 O O . ARG A 1 96 ? 4.062 -7.542 2.468 1.00 94.56 96 ARG A O 1
ATOM 778 N N . LEU A 1 97 ? 5.315 -7.101 0.643 1.00 96.44 97 LEU A N 1
ATOM 779 C CA . LEU A 1 97 ? 4.234 -7.198 -0.338 1.00 96.44 97 LEU A CA 1
ATOM 780 C C . LEU A 1 97 ? 4.483 -8.339 -1.329 1.00 96.44 97 LEU A C 1
ATOM 782 O O . LEU A 1 97 ? 5.622 -8.577 -1.730 1.00 96.44 97 LEU A O 1
ATOM 786 N N . ALA A 1 98 ? 3.417 -9.018 -1.745 1.00 97.06 98 ALA A N 1
ATOM 787 C CA . ALA A 1 98 ? 3.437 -9.978 -2.848 1.00 97.06 98 ALA A CA 1
ATOM 788 C C . ALA A 1 98 ? 2.579 -9.429 -3.992 1.00 97.06 98 ALA A C 1
ATOM 790 O O . ALA A 1 98 ? 1.405 -9.145 -3.787 1.00 97.06 98 ALA A O 1
ATOM 791 N N . LEU A 1 99 ? 3.158 -9.232 -5.178 1.00 97.56 99 LEU A N 1
ATOM 792 C CA . LEU A 1 99 ? 2.444 -8.654 -6.320 1.00 97.56 99 LEU A CA 1
ATOM 793 C C . LEU A 1 99 ? 1.787 -9.746 -7.172 1.00 97.56 99 LEU A C 1
ATOM 795 O O . LEU A 1 99 ? 2.441 -10.725 -7.537 1.00 97.56 99 LEU A O 1
ATOM 799 N N . HIS A 1 100 ? 0.520 -9.542 -7.525 1.00 97.69 100 HIS A N 1
ATOM 800 C CA . HIS A 1 100 ? -0.303 -10.460 -8.309 1.00 97.69 100 HIS A CA 1
ATOM 801 C C . HIS A 1 100 ? -1.031 -9.708 -9.432 1.00 97.69 100 HIS A C 1
ATOM 803 O O . HIS A 1 100 ? -1.520 -8.599 -9.213 1.00 97.69 100 HIS A O 1
ATOM 809 N N . ILE A 1 101 ? -1.101 -10.330 -10.614 1.00 94.56 101 ILE A N 1
ATOM 810 C CA . ILE A 1 101 ? -1.883 -9.865 -11.773 1.00 94.56 101 ILE A CA 1
ATOM 811 C C . ILE A 1 101 ? -3.180 -10.664 -11.846 1.00 94.56 101 ILE A C 1
ATOM 813 O O . ILE A 1 101 ? -3.079 -11.906 -11.717 1.00 94.56 101 ILE A O 1
#